Protein AF-A0A0G8ASF6-F1 (afdb_monomer_lite)

Radius of gyration: 26.5 Å; chains: 1; bounding box: 58×33×64 Å

Organism: NCBI:txid1608419

Secondary structure (DSSP, 8-state):
--TT-EEEEETTEEEEESSTTSS-EE--TT--S--EEEEEEETTEEEEEESSS-EEEE---HHHHH--HHHHTSS---PPPPP------PPPP----SS---TTT-EEEEE-TTS-EEEEEETTTT-S---PPP-

InterPro domains:
  IPR036278 Sialidase superfamily [SSF50939] (3-69)

Foldseek 3Di:
DAPFWDWDFAQQGIWITNHVPPDIDHDQPPNDGGGFPDWDDDPQWIWTDGDPPGIDIDPGPVVVRVDDPVQVPDPDDDDDDDDDDDDDDDDDDDDADQDQDDQVPDKDFDADPVRHTPDIDGSVVVPDDRDHDDD

Structure (mmCIF, N/CA/C/O backbone):
data_AF-A0A0G8ASF6-F1
#
_entry.id   AF-A0A0G8ASF6-F1
#
loop_
_atom_site.group_PDB
_atom_site.id
_atom_site.type_symbol
_atom_site.label_atom_id
_atom_site.label_alt_id
_atom_site.label_comp_id
_atom_site.label_asym_id
_atom_site.label_entity_id
_atom_site.label_seq_id
_atom_site.pdbx_PDB_ins_code
_atom_site.Cartn_x
_atom_site.Cartn_y
_atom_site.Cartn_z
_atom_site.occupancy
_atom_site.B_iso_or_equiv
_atom_site.auth_seq_id
_atom_site.auth_comp_id
_atom_site.auth_asym_id
_atom_site.auth_atom_id
_atom_site.pdbx_PDB_model_num
ATOM 1 N N . MET A 1 1 ? 0.898 -8.078 1.749 1.00 64.88 1 MET A N 1
ATOM 2 C CA . MET A 1 1 ? 1.928 -8.058 0.686 1.00 64.88 1 MET A CA 1
ATOM 3 C C . MET A 1 1 ? 1.823 -9.346 -0.115 1.00 64.88 1 MET A C 1
ATOM 5 O O . MET A 1 1 ? 1.557 -10.379 0.493 1.00 64.88 1 MET A O 1
ATOM 9 N N . ARG A 1 2 ? 2.001 -9.286 -1.440 1.00 81.25 2 ARG A N 1
ATOM 10 C CA . ARG A 1 2 ? 2.020 -10.458 -2.328 1.00 81.25 2 ARG A CA 1
ATOM 11 C C . ARG A 1 2 ? 3.466 -10.925 -2.537 1.00 81.25 2 ARG A C 1
ATOM 13 O O . ARG A 1 2 ? 4.264 -10.119 -3.011 1.00 81.25 2 ARG A O 1
ATOM 20 N N . PRO A 1 3 ? 3.814 -12.181 -2.208 1.00 85.12 3 PRO A N 1
ATOM 21 C CA . PRO A 1 3 ? 5.103 -12.758 -2.591 1.00 85.12 3 PRO A CA 1
ATOM 22 C C . PRO A 1 3 ? 5.286 -12.715 -4.115 1.00 85.12 3 PRO A C 1
ATOM 24 O O . PRO A 1 3 ? 4.310 -12.889 -4.847 1.00 85.12 3 PRO A O 1
ATOM 27 N N . GLY A 1 4 ? 6.504 -12.456 -4.589 1.00 90.12 4 GLY A N 1
ATOM 28 C CA . GLY A 1 4 ? 6.800 -12.353 -6.020 1.00 90.12 4 GLY A CA 1
ATOM 29 C C . GLY A 1 4 ? 6.536 -11.005 -6.672 1.00 90.12 4 GLY A C 1
ATOM 30 O O . GLY A 1 4 ? 6.976 -10.806 -7.800 1.00 90.12 4 GLY A O 1
ATOM 31 N N . LEU A 1 5 ? 5.880 -10.060 -5.990 1.00 94.12 5 LEU A N 1
ATOM 32 C CA . LEU A 1 5 ? 5.718 -8.710 -6.521 1.00 94.12 5 LEU A CA 1
ATOM 33 C C . LEU A 1 5 ? 6.961 -7.860 -6.236 1.00 94.12 5 LEU A C 1
ATOM 35 O O . LEU A 1 5 ? 7.240 -7.541 -5.079 1.00 94.12 5 LEU A O 1
ATOM 39 N N . LEU A 1 6 ? 7.663 -7.452 -7.290 1.00 95.50 6 LEU A N 1
ATOM 40 C CA . LEU A 1 6 ? 8.859 -6.615 -7.216 1.00 95.50 6 LEU A CA 1
ATOM 41 C C . LEU A 1 6 ? 8.703 -5.346 -8.052 1.00 95.50 6 LEU A C 1
ATOM 43 O O . LEU A 1 6 ? 8.033 -5.335 -9.085 1.00 95.50 6 LEU A O 1
ATOM 47 N N . TRP A 1 7 ? 9.390 -4.293 -7.619 1.00 96.50 7 TRP A N 1
ATOM 48 C CA . TRP A 1 7 ? 9.433 -2.994 -8.280 1.00 96.50 7 TRP A CA 1
ATOM 49 C C . TRP A 1 7 ? 10.880 -2.607 -8.547 1.00 96.50 7 TRP A C 1
ATOM 51 O O . TRP A 1 7 ? 11.744 -2.818 -7.695 1.00 96.50 7 TRP A O 1
ATOM 61 N N . ALA A 1 8 ? 11.145 -2.031 -9.716 1.00 97.62 8 ALA A N 1
ATOM 62 C CA . ALA A 1 8 ? 12.479 -1.578 -10.081 1.00 97.62 8 ALA A CA 1
ATOM 63 C C . ALA A 1 8 ? 12.433 -0.213 -10.760 1.00 97.62 8 ALA A C 1
ATOM 65 O O . ALA A 1 8 ? 11.787 -0.023 -11.793 1.00 97.62 8 ALA A O 1
ATOM 66 N N . GLY A 1 9 ? 13.173 0.727 -10.180 1.00 97.50 9 GLY A N 1
ATOM 67 C CA . GLY A 1 9 ? 13.568 1.952 -10.847 1.00 97.50 9 GLY A CA 1
ATOM 68 C C . GLY A 1 9 ? 14.819 1.716 -11.690 1.00 97.50 9 GLY A C 1
ATOM 69 O O . GLY A 1 9 ? 15.769 1.086 -11.232 1.00 97.50 9 GLY A O 1
ATOM 70 N N . THR A 1 10 ? 14.820 2.197 -12.929 1.00 97.25 10 THR A N 1
ATOM 71 C CA . THR A 1 10 ? 15.967 2.099 -13.843 1.00 97.25 10 THR A CA 1
ATOM 72 C C . THR A 1 10 ? 16.230 3.446 -14.511 1.00 97.25 10 THR A C 1
ATOM 74 O O . THR A 1 10 ? 15.380 4.337 -14.484 1.00 97.25 10 THR A O 1
ATOM 77 N N . GLU A 1 11 ? 17.358 3.567 -15.212 1.00 96.62 11 GLU A N 1
ATOM 78 C CA . GLU A 1 11 ? 17.649 4.702 -16.108 1.00 96.62 11 GLU A CA 1
ATOM 79 C C . GLU A 1 11 ? 16.586 4.891 -17.212 1.00 96.62 11 GLU A C 1
ATOM 81 O O . GLU A 1 11 ? 16.434 5.975 -17.773 1.00 96.62 11 GLU A O 1
ATOM 86 N N . SER A 1 12 ? 15.824 3.838 -17.518 1.00 95.44 12 SER A N 1
ATOM 87 C CA . SER A 1 12 ? 14.782 3.810 -18.548 1.00 95.44 12 SER A CA 1
ATOM 88 C C . SER A 1 12 ? 13.350 3.866 -18.002 1.00 95.44 12 SER A C 1
ATOM 90 O O . SER A 1 12 ? 12.406 3.728 -18.778 1.00 95.44 12 SER A O 1
ATOM 92 N N . GLY A 1 13 ? 13.150 4.081 -16.699 1.00 96.06 13 GLY A N 1
ATOM 93 C CA . GLY A 1 13 ? 11.818 4.190 -16.097 1.00 96.06 13 GLY A CA 1
ATOM 94 C C . GLY A 1 13 ? 11.498 3.122 -15.056 1.00 96.06 13 GLY A C 1
ATOM 95 O O . GLY A 1 13 ? 12.393 2.427 -14.568 1.00 96.06 13 GLY A O 1
ATOM 96 N N . LEU A 1 14 ? 10.210 3.032 -14.709 1.00 97.62 14 LEU A N 1
ATOM 97 C CA . LEU A 1 14 ? 9.676 2.131 -13.690 1.00 97.62 14 LEU A CA 1
ATOM 98 C C . LEU A 1 14 ? 9.236 0.792 -14.296 1.00 97.62 14 LEU A C 1
ATOM 100 O O . LEU A 1 14 ? 8.569 0.745 -15.336 1.00 97.62 14 LEU A O 1
ATOM 104 N N . TYR A 1 15 ? 9.596 -0.294 -13.618 1.00 97.75 15 TYR A N 1
ATOM 105 C CA . TYR A 1 15 ? 9.282 -1.668 -13.995 1.00 97.75 15 TYR A CA 1
ATOM 106 C C . TYR A 1 15 ? 8.679 -2.432 -12.818 1.00 97.75 15 TYR A C 1
ATOM 108 O O . TYR A 1 15 ? 8.976 -2.149 -11.656 1.00 97.75 15 TYR A O 1
ATOM 116 N N . ILE A 1 16 ? 7.855 -3.425 -13.144 1.00 96.44 16 ILE A N 1
ATOM 117 C CA . ILE A 1 16 ? 7.186 -4.308 -12.190 1.00 96.44 16 ILE A CA 1
ATOM 118 C C . ILE A 1 16 ? 7.359 -5.769 -12.618 1.00 96.44 16 ILE A C 1
ATOM 120 O O . ILE A 1 16 ? 7.317 -6.079 -13.813 1.00 96.44 16 ILE A O 1
ATOM 124 N N . SER A 1 17 ? 7.543 -6.659 -11.650 1.00 95.88 17 SER A N 1
ATOM 125 C CA . SER A 1 17 ? 7.539 -8.115 -11.833 1.00 95.88 17 SER A CA 1
ATOM 126 C C . SER A 1 17 ? 6.537 -8.739 -10.867 1.00 95.88 17 SER A C 1
ATOM 128 O O . SER A 1 17 ? 6.391 -8.261 -9.745 1.00 95.88 17 SER A O 1
ATOM 130 N N . PHE A 1 18 ? 5.839 -9.785 -11.313 1.00 93.06 18 PHE A N 1
ATOM 131 C CA . PHE A 1 18 ? 4.833 -10.519 -10.530 1.00 93.06 18 PHE A CA 1
ATOM 132 C C . PHE A 1 18 ? 5.272 -11.954 -10.176 1.00 93.06 18 PHE A C 1
ATOM 134 O O . PHE A 1 18 ? 4.462 -12.720 -9.642 1.00 93.06 18 PHE A O 1
ATOM 141 N N . ASP A 1 19 ? 6.517 -12.307 -10.504 1.00 93.31 19 ASP A N 1
ATOM 142 C CA . ASP A 1 19 ? 7.091 -13.658 -10.516 1.00 93.31 19 ASP A CA 1
ATOM 143 C C . ASP A 1 19 ? 8.542 -13.678 -10.000 1.00 93.31 19 ASP A C 1
ATOM 145 O O . ASP A 1 19 ? 9.423 -14.318 -10.570 1.00 93.31 19 ASP A O 1
ATOM 149 N N . ASP A 1 20 ? 8.802 -12.947 -8.910 1.00 95.19 20 ASP A N 1
ATOM 150 C CA . ASP A 1 20 ? 10.110 -12.910 -8.232 1.00 95.19 20 ASP A CA 1
ATOM 151 C C . ASP A 1 20 ? 11.271 -12.440 -9.140 1.00 95.19 20 ASP A C 1
ATOM 153 O O . ASP A 1 20 ? 12.445 -12.706 -8.877 1.00 95.19 20 ASP A O 1
ATOM 157 N N . GLY A 1 21 ? 10.960 -11.675 -10.190 1.00 96.50 21 GLY A N 1
ATOM 158 C CA . GLY A 1 21 ? 11.938 -11.073 -11.093 1.00 96.50 21 GLY A CA 1
ATOM 159 C C . GLY A 1 21 ? 12.278 -11.909 -12.325 1.00 96.50 21 GLY A C 1
ATOM 160 O O . GLY A 1 21 ? 13.225 -11.541 -13.025 1.00 96.50 21 GLY A O 1
ATOM 161 N N . GLU A 1 22 ? 11.540 -12.990 -12.609 1.00 96.94 22 GLU A N 1
ATOM 162 C CA . GLU A 1 22 ? 11.721 -13.784 -13.834 1.00 96.94 22 GLU A CA 1
ATOM 163 C C . GLU A 1 22 ? 11.312 -12.983 -15.080 1.00 96.94 22 GLU A C 1
ATOM 165 O O . GLU A 1 22 ? 12.061 -12.936 -16.061 1.00 96.94 22 GLU A O 1
ATOM 170 N N . TYR A 1 23 ? 10.181 -12.271 -15.014 1.00 96.00 23 TYR A N 1
ATOM 171 C CA . TYR A 1 23 ? 9.712 -11.375 -16.068 1.00 96.00 23 TYR A CA 1
ATOM 172 C C . TYR A 1 23 ? 9.441 -9.964 -15.538 1.00 96.00 23 TYR A C 1
ATOM 174 O O . TYR A 1 23 ? 8.795 -9.753 -14.513 1.00 96.00 23 TYR A O 1
ATOM 182 N N . TRP A 1 24 ? 9.898 -8.969 -16.302 1.00 97.44 24 TRP A N 1
ATOM 183 C CA . TRP A 1 24 ? 9.727 -7.549 -15.995 1.00 97.44 24 TRP A CA 1
ATOM 184 C C . TRP A 1 24 ? 8.892 -6.861 -17.065 1.00 97.44 24 TRP A C 1
ATOM 186 O O . TRP A 1 24 ? 9.176 -6.959 -18.260 1.00 97.44 24 TRP A O 1
ATOM 196 N N . SER A 1 25 ? 7.880 -6.119 -16.627 1.00 95.56 25 SER A N 1
ATOM 197 C CA . SER A 1 25 ? 7.038 -5.288 -17.485 1.00 95.56 25 SER A CA 1
ATOM 198 C C . SER A 1 25 ? 7.272 -3.815 -17.186 1.00 95.56 25 SER A C 1
ATOM 200 O O . SER A 1 25 ? 7.355 -3.416 -16.025 1.00 95.56 25 SER A O 1
ATOM 202 N N . GLN A 1 26 ? 7.351 -2.988 -18.230 1.00 96.00 26 GLN A N 1
ATOM 203 C CA . GLN A 1 26 ? 7.387 -1.537 -18.060 1.00 96.00 26 GLN A CA 1
ATOM 204 C C . GLN A 1 26 ? 6.058 -1.065 -17.458 1.00 96.00 26 GLN A C 1
ATOM 206 O O . GLN A 1 26 ? 4.984 -1.396 -17.965 1.00 96.00 26 GLN A O 1
ATOM 211 N N . PHE A 1 27 ? 6.126 -0.264 -16.399 1.00 95.56 27 PHE A N 1
ATOM 212 C CA . PHE A 1 27 ? 4.959 0.141 -15.630 1.00 95.56 27 PHE A CA 1
ATOM 213 C C . PHE A 1 27 ? 5.029 1.622 -15.270 1.00 95.56 27 PHE A C 1
ATOM 215 O O . PHE A 1 27 ? 5.454 2.006 -14.191 1.00 95.56 27 PHE A O 1
ATOM 222 N N . GLN A 1 28 ? 4.615 2.468 -16.213 1.00 92.06 28 GLN A N 1
ATOM 223 C CA . GLN A 1 28 ? 4.743 3.916 -16.066 1.00 92.06 28 GLN A CA 1
ATOM 224 C C . GLN A 1 28 ? 3.467 4.599 -15.561 1.00 92.06 28 GLN A C 1
ATOM 226 O O . GLN A 1 28 ? 3.557 5.561 -14.819 1.00 92.06 28 GLN A O 1
ATOM 231 N N . GLN A 1 29 ? 2.269 4.144 -15.948 1.00 91.38 29 GLN A N 1
ATOM 232 C CA . GLN A 1 29 ? 0.998 4.769 -15.526 1.00 91.38 29 GLN A CA 1
ATOM 233 C C . GLN A 1 29 ? 0.995 6.310 -15.658 1.00 91.38 29 GLN A C 1
ATOM 235 O O . GLN A 1 29 ? 0.775 7.039 -14.696 1.00 91.38 29 GLN A O 1
ATOM 240 N N . ASN A 1 30 ? 1.268 6.817 -16.866 1.00 90.44 30 ASN A N 1
ATOM 241 C CA . ASN A 1 30 ? 1.457 8.245 -17.187 1.00 90.44 30 ASN A CA 1
ATOM 242 C C . ASN A 1 30 ? 2.731 8.910 -16.628 1.00 90.44 30 ASN A C 1
ATOM 244 O O . ASN A 1 30 ? 2.993 10.070 -16.961 1.00 90.44 30 ASN A O 1
ATOM 248 N N . LEU A 1 31 ? 3.567 8.193 -15.870 1.00 91.88 31 LEU A N 1
ATOM 249 C CA . LEU A 1 31 ? 4.940 8.605 -15.586 1.00 91.88 31 LEU A CA 1
ATOM 250 C C . LEU A 1 31 ? 5.717 8.704 -16.916 1.00 91.88 31 LEU A C 1
ATOM 252 O O . LEU A 1 31 ? 5.685 7.792 -17.746 1.00 91.88 31 LEU A O 1
ATOM 256 N N . PRO A 1 32 ? 6.417 9.807 -17.190 1.00 90.94 32 PRO A N 1
ATOM 257 C CA . PRO A 1 32 ? 7.349 9.877 -18.307 1.00 90.94 32 PRO A CA 1
ATOM 258 C C . PRO A 1 32 ? 8.479 8.847 -18.201 1.00 90.94 32 PRO A C 1
ATOM 260 O O . PRO A 1 32 ? 8.906 8.466 -17.117 1.00 90.94 32 PRO A O 1
ATOM 263 N N . ILE A 1 33 ? 9.045 8.480 -19.349 1.00 93.50 33 ILE A N 1
ATOM 264 C CA . ILE A 1 33 ? 10.292 7.712 -19.409 1.00 93.50 33 ILE A CA 1
ATOM 265 C C . ILE A 1 33 ? 11.442 8.619 -18.954 1.00 93.50 33 ILE A C 1
ATOM 267 O O . ILE A 1 33 ? 11.898 9.472 -19.714 1.00 93.50 33 ILE A O 1
ATOM 271 N N . VAL A 1 34 ? 11.862 8.458 -17.700 1.00 95.00 34 VAL A N 1
ATOM 272 C CA . VAL A 1 34 ? 13.003 9.140 -17.073 1.00 95.00 34 VAL A CA 1
ATOM 273 C C . VAL A 1 34 ? 13.708 8.204 -16.090 1.00 95.00 34 VAL A C 1
ATOM 275 O O . VAL A 1 34 ? 13.061 7.275 -15.599 1.00 95.00 34 VAL A O 1
ATOM 278 N N . PRO A 1 35 ? 14.987 8.461 -15.761 1.00 97.12 35 PRO A N 1
ATOM 279 C CA . PRO A 1 35 ? 15.680 7.728 -14.715 1.00 97.12 35 PRO A CA 1
ATOM 280 C C . PRO A 1 35 ? 14.940 7.802 -13.382 1.00 97.12 35 PRO A C 1
ATOM 282 O O . PRO A 1 35 ? 14.567 8.889 -12.920 1.00 97.12 35 PRO A O 1
ATOM 285 N N . ILE A 1 36 ? 14.747 6.637 -12.773 1.00 97.81 36 ILE A N 1
ATOM 286 C CA . ILE A 1 36 ? 14.187 6.485 -11.433 1.00 97.81 36 ILE A CA 1
ATOM 287 C C . ILE A 1 36 ? 15.348 6.241 -10.480 1.00 97.81 36 ILE A C 1
ATOM 289 O O . ILE A 1 36 ? 16.043 5.233 -10.589 1.00 97.81 36 ILE A O 1
ATOM 293 N N . THR A 1 37 ? 15.572 7.185 -9.574 1.00 96.94 37 THR A N 1
ATOM 294 C CA . THR A 1 37 ? 16.743 7.180 -8.690 1.00 96.94 37 THR A CA 1
ATOM 295 C C . THR A 1 37 ? 16.463 6.521 -7.350 1.00 96.94 37 THR A C 1
ATOM 297 O O . THR A 1 37 ? 17.402 6.070 -6.704 1.00 96.94 37 THR A O 1
ATOM 300 N N . ASP A 1 38 ? 15.199 6.504 -6.920 1.00 97.00 38 ASP A N 1
ATOM 301 C CA . ASP A 1 38 ? 14.792 5.882 -5.663 1.00 97.00 38 ASP A CA 1
ATOM 302 C C . ASP A 1 38 ? 13.304 5.510 -5.675 1.00 97.00 38 ASP A C 1
ATOM 304 O O . ASP A 1 38 ? 12.507 6.112 -6.408 1.00 97.00 38 ASP A O 1
ATOM 308 N N . LEU A 1 39 ? 12.949 4.530 -4.849 1.00 97.44 39 LEU A N 1
ATOM 309 C CA . LEU A 1 39 ? 11.583 4.083 -4.599 1.00 97.44 39 LEU A CA 1
ATOM 310 C C . LEU A 1 39 ? 11.361 3.995 -3.092 1.00 97.44 39 LEU A C 1
ATOM 312 O O . LEU A 1 39 ? 12.148 3.369 -2.387 1.00 97.44 39 LEU A O 1
ATOM 316 N N . ASP A 1 40 ? 10.257 4.558 -2.616 1.00 97.12 40 ASP A N 1
ATOM 317 C CA . ASP A 1 40 ? 9.860 4.464 -1.212 1.00 97.12 40 ASP A CA 1
ATOM 318 C C . ASP A 1 40 ? 8.356 4.213 -1.088 1.00 97.12 40 ASP A C 1
ATOM 320 O O . ASP A 1 40 ? 7.602 4.326 -2.056 1.00 97.12 40 ASP A O 1
ATOM 324 N N . TRP A 1 41 ? 7.916 3.855 0.111 1.00 95.19 41 TRP A N 1
ATOM 325 C CA . TRP A 1 41 ? 6.550 3.451 0.398 1.00 95.19 41 TRP A CA 1
ATOM 326 C C . TRP A 1 41 ? 5.953 4.298 1.510 1.00 95.19 41 TRP A C 1
ATOM 328 O O . TRP A 1 41 ? 6.528 4.447 2.590 1.00 95.19 41 TRP A O 1
ATOM 338 N N . LYS A 1 42 ? 4.731 4.777 1.286 1.00 94.75 42 LYS A N 1
ATOM 339 C CA . LYS A 1 42 ? 3.902 5.348 2.344 1.00 94.75 42 LYS A CA 1
ATOM 340 C C . LYS A 1 42 ? 2.564 4.631 2.357 1.00 94.75 42 LYS A C 1
ATOM 342 O O . LYS A 1 42 ? 1.726 4.870 1.507 1.00 94.75 42 LYS A O 1
ATOM 347 N N . GLU A 1 43 ? 2.365 3.771 3.353 1.00 91.69 43 GLU A N 1
ATOM 348 C CA . GLU A 1 43 ? 1.157 2.939 3.451 1.00 91.69 43 GLU A CA 1
ATOM 349 C C . GLU A 1 43 ? 0.969 2.095 2.179 1.00 91.69 43 GLU A C 1
ATOM 351 O O . GLU A 1 43 ? 1.777 1.195 1.945 1.00 91.69 43 GLU A O 1
ATOM 356 N N . ASN A 1 44 ? -0.053 2.382 1.371 1.00 92.00 44 ASN A N 1
ATOM 357 C CA . ASN A 1 44 ? -0.309 1.697 0.103 1.00 92.00 44 ASN A CA 1
ATOM 358 C C . ASN A 1 44 ? 0.171 2.496 -1.117 1.00 92.00 44 ASN A C 1
ATOM 360 O O . ASN A 1 44 ? -0.055 2.059 -2.244 1.00 92.00 44 ASN A O 1
ATOM 364 N N . ASP A 1 45 ? 0.848 3.622 -0.910 1.00 94.94 45 ASP A N 1
ATOM 365 C CA . ASP A 1 45 ? 1.305 4.494 -1.983 1.00 94.94 45 ASP A CA 1
ATOM 366 C C . ASP A 1 45 ? 2.770 4.223 -2.305 1.00 94.94 45 ASP A C 1
ATOM 368 O O . ASP A 1 45 ? 3.625 4.142 -1.412 1.00 94.94 45 ASP A O 1
ATOM 372 N N . LEU A 1 46 ? 3.070 4.137 -3.601 1.00 95.94 46 LEU A N 1
ATOM 373 C CA . LEU A 1 46 ? 4.438 4.051 -4.096 1.00 95.94 46 LEU A CA 1
ATOM 374 C C . LEU A 1 46 ? 4.949 5.452 -4.432 1.00 95.94 46 LEU A C 1
ATOM 376 O O . LEU A 1 46 ? 4.419 6.133 -5.314 1.00 95.94 46 LEU A O 1
ATOM 380 N N . ILE A 1 47 ? 6.022 5.858 -3.766 1.00 97.19 47 ILE A N 1
ATOM 381 C CA . ILE A 1 47 ? 6.739 7.102 -4.023 1.00 97.19 47 ILE A CA 1
ATOM 382 C C . ILE A 1 47 ? 7.894 6.800 -4.976 1.00 97.19 47 ILE A C 1
ATOM 384 O O . ILE A 1 47 ? 8.727 5.933 -4.723 1.00 97.19 47 ILE A O 1
ATOM 388 N N . VAL A 1 48 ? 7.954 7.543 -6.076 1.00 97.50 48 VAL A N 1
ATOM 389 C CA . VAL A 1 48 ? 8.917 7.351 -7.160 1.00 97.50 48 VAL A CA 1
ATOM 390 C C . VAL A 1 48 ? 9.739 8.624 -7.330 1.00 97.50 48 VAL A C 1
ATOM 392 O O . VAL A 1 48 ? 9.238 9.645 -7.812 1.00 97.50 48 VAL A O 1
ATOM 395 N N . ALA A 1 49 ? 11.013 8.582 -6.943 1.00 96.94 49 ALA A N 1
ATOM 396 C CA . ALA A 1 49 ? 11.933 9.696 -7.143 1.00 96.94 49 ALA A CA 1
ATOM 397 C C . ALA A 1 49 ? 12.522 9.644 -8.558 1.00 96.94 49 ALA A C 1
ATOM 399 O O . ALA A 1 49 ? 13.098 8.637 -8.971 1.00 96.94 49 ALA A O 1
ATOM 400 N N . THR A 1 50 ? 12.392 10.742 -9.306 1.00 96.12 50 THR A N 1
ATOM 401 C CA . THR A 1 50 ? 12.896 10.832 -10.684 1.00 96.12 50 THR A CA 1
ATOM 402 C C . THR A 1 50 ? 14.073 11.790 -10.796 1.00 96.12 50 THR A C 1
ATOM 404 O O . THR A 1 50 ? 14.175 12.775 -10.055 1.00 96.12 50 THR A O 1
ATOM 407 N N . GLN A 1 51 ? 14.929 11.574 -11.792 1.00 94.94 51 GLN A N 1
ATOM 408 C CA . GLN A 1 51 ? 15.961 12.544 -12.129 1.00 94.94 51 GLN A CA 1
ATOM 409 C C . GLN A 1 51 ? 15.377 13.696 -12.960 1.00 94.94 51 GLN A C 1
ATOM 411 O O . GLN A 1 51 ? 14.995 13.539 -14.119 1.00 94.94 51 GLN A O 1
ATOM 416 N N . GLY A 1 52 ? 15.331 14.891 -12.366 1.00 89.81 52 GLY A N 1
ATOM 417 C CA . GLY A 1 52 ? 14.977 16.129 -13.068 1.00 89.81 52 GLY A CA 1
ATOM 418 C C . GLY A 1 52 ? 13.479 16.370 -13.293 1.00 89.81 52 GLY A C 1
ATOM 419 O O . GLY A 1 52 ? 13.140 17.320 -13.999 1.00 89.81 52 GLY A O 1
ATOM 420 N N . ARG A 1 53 ? 12.573 15.561 -12.711 1.00 86.31 53 ARG A N 1
ATOM 421 C CA . ARG A 1 53 ? 11.110 15.705 -12.892 1.00 86.31 53 ARG A CA 1
ATOM 422 C C . ARG A 1 53 ? 10.263 15.555 -11.617 1.00 86.31 53 ARG A C 1
ATOM 424 O O . ARG A 1 53 ? 9.138 15.062 -11.688 1.00 86.31 53 ARG A O 1
ATOM 431 N N . SER A 1 54 ? 10.757 16.054 -10.482 1.00 91.94 54 SER A N 1
ATOM 432 C CA . SER A 1 54 ? 10.108 15.926 -9.161 1.00 91.94 54 SER A CA 1
ATOM 433 C C . SER A 1 54 ? 9.896 14.458 -8.743 1.00 91.94 54 SER A C 1
ATOM 435 O O . SER A 1 54 ? 10.343 13.533 -9.423 1.00 91.94 54 SER A O 1
ATOM 437 N N . PHE A 1 55 ? 9.264 14.224 -7.594 1.00 92.38 55 PHE A N 1
ATOM 438 C CA . PHE A 1 55 ? 8.804 12.890 -7.211 1.00 92.38 55 PHE A CA 1
ATOM 439 C C . PHE A 1 55 ? 7.359 12.675 -7.671 1.00 92.38 55 PHE A C 1
ATOM 441 O O . PHE A 1 55 ? 6.592 13.630 -7.816 1.00 92.38 55 PHE A O 1
ATOM 448 N N . TRP A 1 56 ? 7.008 11.416 -7.904 1.00 95.00 56 TRP A N 1
ATOM 449 C CA . TRP A 1 56 ? 5.671 10.967 -8.274 1.00 95.00 56 TRP A CA 1
ATOM 450 C C . TRP A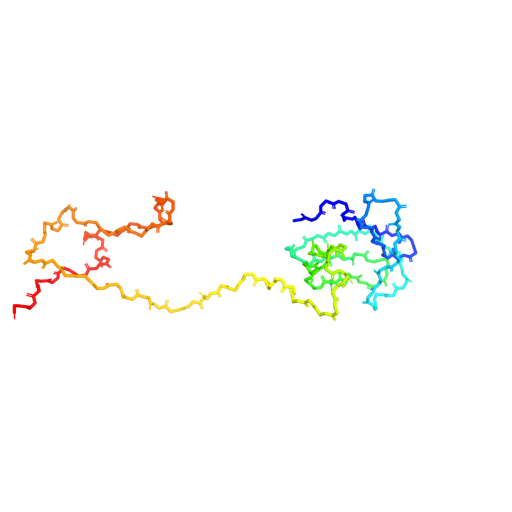 1 56 ? 5.118 10.076 -7.174 1.00 95.00 56 TRP A C 1
ATOM 452 O O . TRP A 1 56 ? 5.870 9.333 -6.552 1.00 95.00 56 TRP A O 1
ATOM 462 N N . VAL A 1 57 ? 3.813 10.151 -6.939 1.00 95.25 57 VAL A N 1
ATOM 463 C CA . VAL A 1 57 ? 3.120 9.267 -6.001 1.00 95.25 57 VAL A CA 1
ATOM 464 C C . VAL A 1 57 ? 2.085 8.492 -6.790 1.00 95.25 57 VAL A C 1
ATOM 466 O O . VAL A 1 57 ? 1.209 9.089 -7.419 1.00 95.25 57 VAL A O 1
ATOM 469 N N . MET A 1 58 ? 2.225 7.173 -6.798 1.00 94.12 58 MET A N 1
ATOM 470 C CA . MET A 1 58 ? 1.189 6.279 -7.277 1.00 94.12 58 MET A CA 1
ATOM 471 C C . MET A 1 58 ? 0.308 5.911 -6.094 1.00 94.12 58 MET A C 1
ATOM 473 O O . MET A 1 58 ? 0.723 5.145 -5.227 1.00 94.12 58 MET A O 1
ATOM 477 N N . ASP A 1 59 ? -0.871 6.518 -6.086 1.00 92.50 59 ASP A N 1
ATOM 478 C CA . ASP A 1 59 ? -1.883 6.354 -5.050 1.00 92.50 59 ASP A CA 1
ATOM 479 C C . ASP A 1 59 ? -2.449 4.933 -5.079 1.00 92.50 59 ASP A C 1
ATOM 481 O O . ASP A 1 59 ? -2.815 4.427 -6.144 1.00 92.50 59 ASP A O 1
ATOM 485 N N . ASP A 1 60 ? -2.478 4.309 -3.906 1.00 91.62 60 ASP A N 1
ATOM 486 C CA . ASP A 1 60 ? -3.062 3.002 -3.619 1.00 91.62 60 ASP A CA 1
ATOM 487 C C . ASP A 1 60 ? -2.757 1.886 -4.642 1.00 91.62 60 ASP A C 1
ATOM 489 O O . ASP A 1 60 ? -3.570 1.515 -5.496 1.00 91.62 60 ASP A O 1
ATOM 493 N N . VAL A 1 61 ? -1.597 1.240 -4.498 1.00 92.62 61 VAL A N 1
ATOM 494 C CA . VAL A 1 61 ? -1.230 0.067 -5.313 1.00 92.62 61 VAL A CA 1
ATOM 495 C C . VAL A 1 61 ? -1.808 -1.254 -4.791 1.00 92.62 61 VAL A C 1
ATOM 497 O O . VAL A 1 61 ? -1.464 -2.328 -5.298 1.00 92.62 61 VAL A O 1
ATOM 500 N N . THR A 1 62 ? -2.712 -1.222 -3.806 1.00 91.75 62 THR A N 1
ATOM 501 C CA . THR A 1 62 ? -3.325 -2.431 -3.231 1.00 91.75 62 THR A CA 1
ATOM 502 C C . THR A 1 62 ? -3.937 -3.367 -4.283 1.00 91.75 62 THR A C 1
ATOM 504 O O . THR A 1 62 ? -3.746 -4.582 -4.153 1.00 91.75 62 THR A O 1
ATOM 507 N N . PRO A 1 63 ? -4.595 -2.894 -5.363 1.00 90.69 63 PRO A N 1
ATOM 508 C CA . PRO A 1 63 ? -5.099 -3.793 -6.401 1.00 90.69 63 PRO A CA 1
ATOM 509 C C . PRO A 1 63 ? -4.004 -4.667 -7.030 1.00 90.69 63 PRO A C 1
ATOM 511 O O . PRO A 1 63 ? -4.234 -5.848 -7.293 1.00 90.69 63 PRO A O 1
ATOM 514 N N . LEU A 1 64 ? -2.784 -4.140 -7.199 1.00 91.19 64 LEU A N 1
ATOM 515 C CA . LEU A 1 64 ? -1.649 -4.906 -7.731 1.00 91.19 64 LEU A CA 1
ATOM 516 C C . LEU A 1 64 ? -1.185 -5.988 -6.753 1.00 91.19 64 LEU A C 1
ATOM 518 O O . LEU A 1 64 ? -0.771 -7.068 -7.172 1.00 91.19 64 LEU A O 1
ATOM 522 N N . HIS A 1 65 ? -1.309 -5.727 -5.451 1.00 90.06 65 HIS A N 1
ATOM 523 C CA . HIS A 1 65 ? -1.028 -6.711 -4.408 1.00 90.06 65 HIS A CA 1
ATOM 524 C C . HIS A 1 65 ? -2.074 -7.831 -4.383 1.00 90.06 65 HIS A C 1
ATOM 526 O O . HIS A 1 65 ? -1.765 -8.942 -3.966 1.00 90.06 65 HIS A O 1
ATOM 532 N N . GLN A 1 66 ? -3.303 -7.559 -4.820 1.00 89.56 66 GLN A N 1
ATOM 533 C CA . GLN A 1 66 ? -4.387 -8.541 -4.823 1.00 89.56 66 GLN A CA 1
ATOM 534 C C . GLN A 1 66 ? -4.445 -9.377 -6.105 1.00 89.56 66 GLN A C 1
ATOM 536 O O . GLN A 1 66 ? -5.037 -10.450 -6.081 1.00 89.56 66 GLN A O 1
ATOM 541 N N . LEU A 1 67 ? -3.849 -8.921 -7.215 1.00 87.62 67 LEU A N 1
ATOM 542 C CA . LEU A 1 67 ? -3.855 -9.656 -8.485 1.00 87.62 67 LEU A CA 1
ATOM 543 C C . LEU A 1 67 ? -3.434 -11.123 -8.297 1.00 87.62 67 LEU A C 1
ATOM 545 O O . LEU A 1 67 ? -2.488 -11.426 -7.573 1.00 87.62 67 LEU A O 1
ATOM 549 N N . SER A 1 68 ? -4.113 -12.030 -8.995 1.00 84.69 68 SER A N 1
ATOM 550 C CA . SER A 1 68 ? -3.779 -13.456 -9.068 1.00 84.69 68 SER A CA 1
ATOM 551 C C . SER A 1 68 ? -4.291 -14.049 -10.381 1.00 84.69 68 SER A C 1
ATOM 553 O O . SER A 1 68 ? -5.224 -13.510 -10.983 1.00 84.69 68 SER A O 1
ATOM 555 N N . ASP A 1 69 ? -3.734 -15.181 -10.810 1.00 83.12 69 ASP A N 1
ATOM 556 C CA . ASP A 1 69 ? -4.151 -15.848 -12.056 1.00 83.12 69 ASP A CA 1
ATOM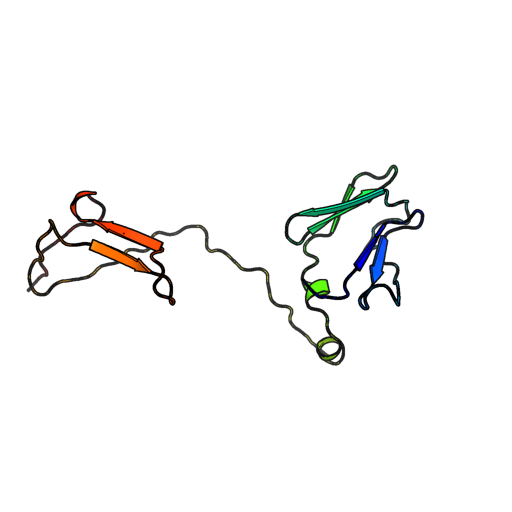 557 C C . ASP A 1 69 ? -5.632 -16.248 -12.024 1.00 83.12 69 ASP A C 1
ATOM 559 O O . ASP A 1 69 ? -6.366 -16.099 -13.005 1.00 83.12 69 ASP A O 1
ATOM 563 N N . THR A 1 70 ? -6.111 -16.677 -10.853 1.00 83.38 70 THR A N 1
ATOM 564 C CA . THR A 1 70 ? -7.524 -16.987 -10.620 1.00 83.38 70 THR A CA 1
ATOM 565 C C . THR A 1 70 ? -8.413 -15.780 -10.909 1.00 83.38 70 THR A C 1
ATOM 567 O O . THR A 1 70 ? -9.469 -15.937 -11.522 1.00 83.38 70 THR A O 1
ATOM 570 N N . MET A 1 71 ? -7.991 -14.579 -10.508 1.00 85.06 71 MET A N 1
ATOM 571 C CA . MET A 1 71 ? -8.732 -13.335 -10.737 1.00 85.06 71 MET A CA 1
ATOM 572 C C . MET A 1 71 ? -8.657 -12.890 -12.195 1.00 85.06 71 MET A C 1
ATOM 574 O O . MET A 1 71 ? -9.682 -12.524 -12.763 1.00 85.06 71 MET A O 1
ATOM 578 N N . ALA A 1 72 ? -7.481 -12.994 -12.821 1.00 82.06 72 ALA A N 1
ATOM 579 C CA . ALA A 1 72 ? -7.280 -12.645 -14.228 1.00 82.06 72 ALA A CA 1
ATOM 580 C C . ALA A 1 72 ? -8.155 -13.481 -15.182 1.00 82.06 72 ALA A C 1
ATOM 582 O O . ALA A 1 72 ? -8.521 -13.019 -16.259 1.00 82.06 72 ALA A O 1
ATOM 583 N N . SER A 1 73 ? -8.539 -14.697 -14.773 1.00 87.38 73 SER A N 1
ATOM 584 C CA . SER A 1 73 ? -9.451 -15.562 -15.536 1.00 87.38 73 SER A CA 1
ATOM 585 C C . SER A 1 73 ? -10.933 -15.144 -15.485 1.00 87.38 73 SER A C 1
ATOM 587 O O . SER A 1 73 ? -11.760 -15.713 -16.203 1.00 87.38 73 SER A O 1
ATOM 589 N N . LYS A 1 74 ? -11.308 -14.186 -14.625 1.00 91.25 74 LYS A N 1
ATOM 590 C CA . LYS A 1 74 ? -12.695 -13.729 -14.452 1.00 91.25 74 LYS A CA 1
ATOM 591 C C . LYS A 1 74 ? -12.980 -12.522 -15.343 1.00 91.25 74 LYS A C 1
ATOM 593 O O . LYS A 1 74 ? -12.155 -11.632 -15.487 1.00 91.25 74 LYS A O 1
ATOM 598 N N . SER A 1 75 ? -14.192 -12.454 -15.894 1.00 91.56 75 SER A N 1
ATOM 599 C CA . SER A 1 75 ? -14.624 -11.322 -16.729 1.00 91.56 75 SER A CA 1
ATOM 600 C C . SER A 1 75 ? -14.833 -10.026 -15.941 1.00 91.56 75 SER A C 1
ATOM 602 O O . SER A 1 75 ? -14.762 -8.943 -16.511 1.00 91.56 75 SER A O 1
ATOM 604 N N . VAL A 1 76 ? -15.137 -10.135 -14.646 1.00 92.88 76 VAL A N 1
ATOM 605 C CA . VAL A 1 76 ? -15.308 -9.021 -13.708 1.00 92.88 76 VAL A CA 1
ATOM 606 C C . VAL A 1 76 ? -14.766 -9.467 -12.357 1.00 92.88 76 VAL A C 1
ATOM 608 O O . VAL A 1 76 ? -15.024 -10.594 -11.928 1.00 92.88 76 VAL A O 1
ATOM 611 N N . TRP A 1 77 ? -14.047 -8.573 -11.685 1.00 90.31 77 TRP A N 1
ATOM 612 C CA . TRP A 1 77 ? -13.571 -8.776 -10.325 1.00 90.31 77 TRP A CA 1
ATOM 613 C C . TRP A 1 77 ? -13.702 -7.485 -9.518 1.00 90.31 77 TRP A C 1
ATOM 615 O O . TRP A 1 77 ? -13.467 -6.399 -10.049 1.00 90.31 77 TRP A O 1
ATOM 625 N N . LEU A 1 78 ? -14.071 -7.611 -8.244 1.00 90.62 78 LEU A N 1
ATOM 626 C CA . LEU A 1 78 ? -14.080 -6.511 -7.287 1.00 90.62 78 LEU A CA 1
ATOM 627 C C . LEU A 1 78 ? -12.929 -6.723 -6.304 1.00 90.62 78 LEU A C 1
ATOM 629 O O . LEU A 1 78 ? -12.865 -7.762 -5.654 1.00 90.62 78 LEU A O 1
ATOM 633 N N . TYR A 1 79 ? -12.025 -5.752 -6.233 1.00 89.88 79 TYR A N 1
ATOM 634 C CA . TYR A 1 79 ? -10.925 -5.757 -5.274 1.00 89.88 79 TYR A CA 1
ATOM 635 C C . TYR A 1 79 ? -11.430 -5.419 -3.872 1.00 89.88 79 TYR A C 1
ATOM 637 O O . TYR A 1 79 ? -12.378 -4.642 -3.723 1.00 89.88 79 TYR A O 1
ATOM 645 N N . ASP A 1 80 ? -10.773 -5.974 -2.856 1.00 88.94 80 ASP A N 1
ATOM 646 C CA . ASP A 1 80 ? -11.036 -5.606 -1.472 1.00 88.94 80 ASP A CA 1
ATOM 647 C C . ASP A 1 80 ? -10.683 -4.130 -1.279 1.00 88.94 80 ASP A C 1
ATOM 649 O O . ASP A 1 80 ? -9.589 -3.686 -1.639 1.00 88.94 80 ASP A O 1
ATOM 653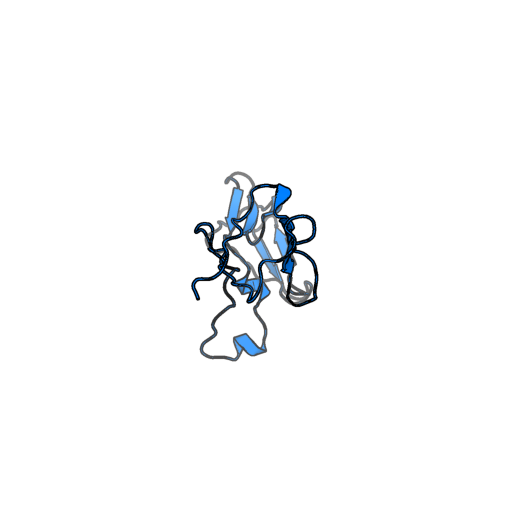 N N . SER A 1 81 ? -11.624 -3.368 -0.725 1.00 86.00 81 SER A N 1
ATOM 654 C CA . SER A 1 81 ? -11.421 -1.959 -0.404 1.00 86.00 81 SER A CA 1
ATOM 655 C C . SER A 1 81 ? -10.496 -1.800 0.799 1.00 86.00 81 SER A C 1
ATOM 657 O O . SER A 1 81 ? -10.526 -2.622 1.719 1.00 86.00 81 SER A O 1
ATOM 659 N N . ALA A 1 82 ? -9.764 -0.686 0.855 1.00 82.62 82 ALA A N 1
ATOM 660 C CA . ALA A 1 82 ? -9.063 -0.283 2.068 1.00 82.62 82 ALA A CA 1
ATOM 661 C C . ALA A 1 82 ? -10.025 -0.245 3.280 1.00 82.62 82 ALA A C 1
ATOM 663 O O . ALA A 1 82 ? -11.205 0.095 3.120 1.00 82.62 82 ALA A O 1
ATOM 664 N N . PRO A 1 83 ? -9.556 -0.595 4.493 1.00 82.25 83 PRO A N 1
ATOM 665 C CA . PRO A 1 83 ? -10.386 -0.546 5.688 1.00 82.25 83 PRO A CA 1
ATOM 666 C C . PRO A 1 83 ? -10.897 0.877 5.922 1.00 82.25 83 PRO A C 1
ATOM 668 O O . PRO A 1 83 ? -10.129 1.835 5.988 1.00 82.25 83 PRO A O 1
ATOM 671 N N . ILE A 1 84 ? -12.216 1.010 6.057 1.00 81.75 84 ILE A N 1
ATOM 672 C CA . ILE A 1 84 ? -12.868 2.294 6.302 1.00 81.75 84 ILE A CA 1
ATOM 673 C C . ILE A 1 84 ? -13.092 2.440 7.801 1.00 81.75 84 ILE A C 1
ATOM 675 O O . ILE A 1 84 ? -13.887 1.717 8.404 1.00 81.75 84 ILE A O 1
ATOM 679 N N . TRP A 1 85 ? -12.433 3.424 8.399 1.00 79.06 85 TRP A N 1
ATOM 680 C CA . TRP A 1 85 ? -12.659 3.790 9.790 1.00 79.06 85 TRP A CA 1
ATOM 681 C C . TRP A 1 85 ? -13.799 4.799 9.878 1.00 79.06 85 TRP A C 1
ATOM 683 O O . TRP A 1 85 ? -13.777 5.843 9.227 1.00 79.06 85 TRP A O 1
ATOM 693 N N . ARG A 1 86 ? -14.794 4.527 10.725 1.00 77.38 86 ARG A N 1
ATOM 694 C CA . ARG A 1 86 ? -15.741 5.566 11.139 1.00 77.38 86 ARG A CA 1
ATOM 695 C C . ARG A 1 86 ? -15.101 6.391 12.245 1.00 77.38 86 ARG A C 1
ATOM 697 O O . ARG A 1 86 ? -15.063 5.968 13.396 1.00 77.38 86 ARG A O 1
ATOM 704 N N . THR A 1 87 ? -14.596 7.565 11.890 1.00 77.19 87 THR A N 1
ATOM 705 C CA . THR A 1 87 ? -14.090 8.543 12.852 1.00 77.19 87 THR A CA 1
ATOM 706 C C . THR A 1 87 ? -15.217 9.513 13.215 1.00 77.19 87 THR A C 1
ATOM 708 O O . THR A 1 87 ? -15.683 10.299 12.395 1.00 77.19 87 THR A O 1
ATOM 711 N N . GLY A 1 88 ? -15.701 9.425 14.456 1.00 70.88 88 GLY A N 1
ATOM 712 C CA . GLY A 1 88 ? -16.738 10.310 14.992 1.00 70.88 88 GLY A CA 1
ATOM 713 C C . GLY A 1 88 ? -18.052 9.610 15.351 1.00 70.88 88 GLY A C 1
ATOM 714 O O . GLY A 1 88 ? -18.433 8.594 14.773 1.00 70.88 88 GLY A O 1
ATOM 715 N N . GLY A 1 89 ? -18.742 10.190 16.334 1.00 70.25 89 GLY A N 1
ATOM 716 C CA . GLY A 1 89 ? -19.938 9.634 16.966 1.00 70.25 89 GLY A CA 1
ATOM 717 C C . GLY A 1 89 ? -19.665 9.188 18.403 1.00 70.25 89 GLY A C 1
ATOM 718 O O . GLY A 1 89 ? -18.591 8.686 18.718 1.00 70.25 89 GLY A O 1
ATOM 719 N N . SER A 1 90 ? -20.643 9.400 19.282 1.00 73.38 90 SER A N 1
ATOM 720 C CA . SER A 1 90 ? -20.653 8.817 20.623 1.00 73.38 90 SER A CA 1
ATOM 721 C C . SER A 1 90 ? -21.600 7.625 20.615 1.00 73.38 90 SER A C 1
ATOM 723 O O . SER A 1 90 ? -22.696 7.710 20.057 1.00 73.38 90 SER A O 1
ATOM 725 N N . VAL A 1 91 ? -21.177 6.516 21.213 1.00 75.31 91 VAL A N 1
ATOM 726 C CA . VAL A 1 91 ? -22.048 5.372 21.483 1.00 75.31 91 VAL A CA 1
ATOM 727 C C . VAL A 1 91 ? -22.385 5.412 22.966 1.00 75.31 91 VAL A C 1
ATOM 729 O O . VAL A 1 91 ? -21.494 5.331 23.807 1.00 75.31 91 VAL A O 1
ATOM 732 N N . SER A 1 92 ? -23.670 5.539 23.290 1.00 78.62 92 SER A N 1
ATOM 733 C CA . SER A 1 92 ? -24.151 5.424 24.667 1.00 78.62 92 SER A CA 1
ATOM 734 C C . SER A 1 92 ? -24.558 3.982 24.942 1.00 78.62 92 SER A C 1
ATOM 736 O O . SER A 1 92 ? -25.494 3.468 24.332 1.00 78.62 92 SER A O 1
ATOM 738 N N . LEU A 1 93 ? -23.864 3.338 25.876 1.00 78.69 93 LEU A N 1
ATOM 739 C CA . LEU A 1 93 ? -24.257 2.045 26.425 1.00 78.69 93 LEU A CA 1
ATOM 740 C C . LEU A 1 93 ? -25.103 2.300 27.673 1.00 78.69 93 LEU A C 1
ATOM 742 O O . LEU A 1 93 ? -24.656 2.988 28.587 1.00 78.69 93 LEU A O 1
ATOM 746 N N . ARG A 1 94 ? -26.326 1.766 27.707 1.00 82.69 94 ARG A N 1
ATOM 747 C CA . ARG A 1 94 ? -27.197 1.825 28.885 1.00 82.69 94 ARG A CA 1
ATOM 748 C C . ARG A 1 94 ? -27.564 0.410 29.306 1.00 82.69 94 ARG A C 1
ATOM 750 O O . ARG A 1 94 ? -28.030 -0.377 28.485 1.00 82.69 94 ARG A O 1
ATOM 757 N N . TYR A 1 95 ? -27.331 0.102 30.573 1.00 77.94 95 TYR A N 1
ATOM 758 C CA . TYR A 1 95 ? -27.608 -1.194 31.176 1.00 77.94 95 TYR A CA 1
ATOM 759 C C . TYR A 1 95 ? -28.330 -0.983 32.506 1.00 77.94 95 TYR A C 1
ATOM 761 O O . TYR A 1 95 ? -28.123 0.034 33.163 1.00 77.94 95 TYR A O 1
ATOM 769 N N . TRP A 1 96 ? -29.173 -1.937 32.893 1.00 77.56 96 TRP A N 1
ATOM 770 C CA . TRP A 1 96 ? -29.931 -1.881 34.138 1.00 77.56 96 TRP A CA 1
ATOM 771 C C . TRP A 1 96 ? -29.676 -3.132 34.963 1.00 77.56 96 TRP A C 1
ATOM 773 O O . TRP A 1 96 ? -29.751 -4.253 34.458 1.00 77.56 96 TRP A O 1
ATOM 783 N N . PHE A 1 97 ? -29.426 -2.930 36.252 1.00 76.06 97 PHE A N 1
ATOM 784 C CA . PHE A 1 97 ? -29.400 -4.004 37.231 1.00 76.06 97 PHE A CA 1
A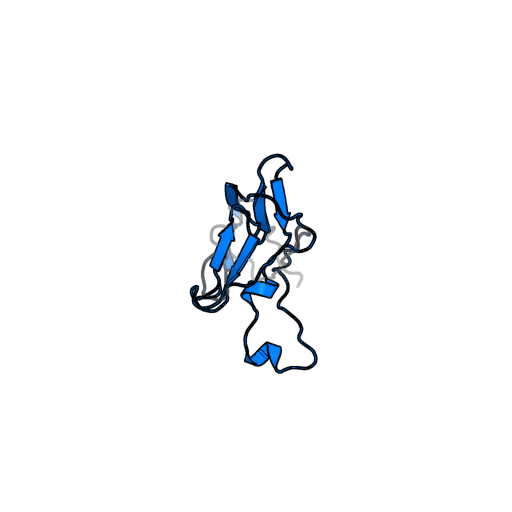TOM 785 C C . PHE A 1 97 ? -30.767 -4.123 37.901 1.00 76.06 97 PHE A C 1
ATOM 787 O O . PHE A 1 97 ? -31.459 -3.128 38.113 1.00 76.06 97 PHE A O 1
ATOM 794 N N . ARG A 1 98 ? -31.150 -5.352 38.252 1.00 79.25 98 ARG A N 1
ATOM 795 C CA . ARG A 1 98 ? -32.381 -5.608 39.009 1.00 79.25 98 ARG A CA 1
ATOM 796 C C . ARG A 1 98 ? -32.305 -5.055 40.437 1.00 79.25 98 ARG A C 1
ATOM 798 O O . ARG A 1 98 ? -33.319 -4.647 40.985 1.00 79.25 98 ARG A O 1
ATOM 805 N N . GLU A 1 99 ? -31.111 -5.048 41.017 1.00 80.94 99 GLU A N 1
ATOM 806 C CA . GLU A 1 99 ? -30.797 -4.471 42.324 1.00 80.94 99 GLU A CA 1
ATOM 807 C C . GLU A 1 99 ? -29.566 -3.577 42.162 1.00 80.94 99 GLU A C 1
ATOM 809 O O . GLU A 1 99 ? -28.706 -3.876 41.332 1.00 80.94 99 GLU A O 1
ATOM 814 N N . ALA A 1 100 ? -29.488 -2.473 42.908 1.00 77.94 100 ALA A N 1
ATOM 815 C CA . ALA A 1 100 ? -28.372 -1.539 42.793 1.00 77.94 100 ALA A CA 1
ATOM 816 C C . ALA A 1 100 ? -27.053 -2.241 43.182 1.00 77.94 100 ALA A C 1
ATOM 818 O O . ALA A 1 100 ? -26.946 -2.710 44.319 1.00 77.94 100 ALA A O 1
ATOM 819 N N . PRO A 1 101 ? -26.070 -2.346 42.269 1.00 77.06 101 PRO A N 1
ATOM 820 C CA . PRO A 1 101 ? -24.792 -2.965 42.585 1.00 77.06 101 PRO A CA 1
ATOM 821 C C . PRO A 1 101 ? -23.961 -2.042 43.484 1.00 77.06 101 PRO A C 1
ATOM 823 O O . PRO A 1 101 ? -24.181 -0.830 43.535 1.00 77.06 101 PRO A O 1
ATOM 826 N N . ASP A 1 102 ? -22.982 -2.616 44.181 1.00 79.75 102 ASP A N 1
ATOM 827 C CA . ASP A 1 102 ? -22.018 -1.836 44.955 1.00 79.75 102 ASP A CA 1
ATOM 828 C C . ASP A 1 102 ? -21.133 -1.015 44.003 1.00 79.75 102 ASP A C 1
ATOM 830 O O . ASP A 1 102 ? -20.369 -1.561 43.196 1.00 79.75 102 ASP A O 1
ATOM 834 N N . SER A 1 103 ? -21.239 0.310 44.095 1.00 70.50 103 SER A N 1
ATOM 835 C CA . SER A 1 103 ? -20.504 1.241 43.239 1.00 70.50 103 SER A CA 1
ATOM 836 C C . SER A 1 103 ? -18.988 1.132 43.410 1.00 70.50 103 SER A C 1
ATOM 838 O O . SER A 1 103 ? -18.268 1.409 42.457 1.00 70.50 103 SER A O 1
ATOM 840 N N . SER A 1 104 ? -18.492 0.666 44.561 1.00 73.56 104 SER A N 1
ATOM 841 C CA . SER A 1 104 ? -17.051 0.500 44.818 1.00 73.56 104 SER A CA 1
ATOM 842 C C . SER A 1 104 ? -16.421 -0.698 44.094 1.00 73.56 104 SER A C 1
ATOM 844 O O . SER A 1 104 ? -15.200 -0.825 44.045 1.00 73.56 104 SER A O 1
ATOM 846 N N . THR A 1 105 ? -17.237 -1.584 43.509 1.00 78.25 105 THR A N 1
ATOM 847 C CA . THR A 1 105 ? -16.766 -2.816 42.843 1.00 78.25 105 THR A CA 1
ATOM 848 C C . THR A 1 105 ? -17.258 -2.969 41.405 1.00 78.25 105 THR A C 1
ATOM 850 O O . THR A 1 105 ? -16.910 -3.935 40.728 1.00 78.25 105 THR A O 1
ATOM 853 N N . THR A 1 106 ? -18.067 -2.026 40.918 1.00 81.12 106 THR A N 1
ATOM 854 C CA . THR A 1 106 ? -18.690 -2.127 39.596 1.00 81.12 106 THR A CA 1
ATOM 855 C C . THR A 1 106 ? -17.767 -1.577 38.509 1.00 81.12 106 THR A C 1
ATOM 857 O O . THR A 1 106 ? -17.455 -0.385 38.486 1.00 81.12 106 THR A O 1
ATOM 860 N N . GLU A 1 107 ? -17.389 -2.439 37.563 1.00 85.31 107 GLU A N 1
ATOM 861 C CA . GLU A 1 107 ? -16.642 -2.071 36.357 1.00 85.31 107 GLU A CA 1
ATOM 862 C C . GLU A 1 107 ? -17.402 -2.438 35.074 1.00 85.31 107 GLU A C 1
ATOM 864 O O . GLU A 1 107 ? -18.046 -3.485 34.983 1.00 85.31 107 GLU A O 1
ATOM 869 N N . LEU A 1 108 ? -17.297 -1.584 34.053 1.00 85.69 108 LEU A N 1
ATOM 870 C CA . LEU 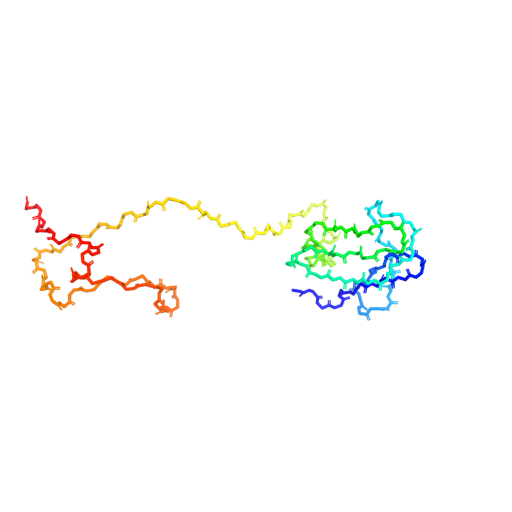A 1 108 ? -17.709 -1.881 32.683 1.00 85.69 108 LEU A CA 1
ATOM 871 C C . LEU A 1 108 ? -16.459 -2.070 31.827 1.00 85.69 108 LEU A C 1
ATOM 873 O O . LEU A 1 108 ? -15.624 -1.173 31.726 1.00 85.69 108 LEU A O 1
ATOM 877 N N . ARG A 1 109 ? -16.350 -3.219 31.160 1.00 89.88 109 ARG A N 1
ATOM 878 C CA . ARG A 1 109 ? -15.222 -3.540 30.280 1.00 89.88 109 ARG A CA 1
ATOM 879 C C . ARG A 1 109 ? -15.696 -3.752 28.855 1.00 89.88 109 ARG A C 1
ATOM 881 O O . ARG A 1 109 ? -16.613 -4.529 28.610 1.00 89.88 109 ARG A O 1
ATOM 888 N N . ILE A 1 110 ? -15.049 -3.065 27.923 1.00 89.50 110 ILE A N 1
ATOM 889 C CA . ILE A 1 110 ? -15.185 -3.285 26.485 1.00 89.50 110 ILE A CA 1
ATOM 890 C C . ILE A 1 110 ? -14.025 -4.186 26.073 1.00 89.50 110 ILE A C 1
ATOM 892 O O . ILE A 1 110 ? -12.869 -3.862 26.356 1.00 89.50 110 ILE A O 1
ATOM 896 N N . LEU A 1 111 ? -14.335 -5.314 25.439 1.00 94.44 111 LEU A N 1
ATOM 897 C CA . LEU A 1 111 ? -13.360 -6.320 25.027 1.00 94.44 111 LEU A CA 1
ATOM 898 C C . LEU A 1 111 ? -13.467 -6.591 23.525 1.00 94.44 111 LEU A C 1
ATOM 900 O O . LEU A 1 111 ? -14.544 -6.462 22.941 1.00 94.44 111 LEU A O 1
ATOM 904 N N . GLU A 1 112 ? -12.351 -6.997 22.934 1.00 93.56 112 GLU A N 1
ATOM 905 C CA . GLU A 1 112 ? -12.300 -7.636 21.624 1.00 93.56 112 GLU A CA 1
ATOM 906 C C . GLU A 1 112 ? -12.939 -9.032 21.675 1.00 93.56 112 GLU A C 1
ATOM 908 O O . GLU A 1 112 ? -13.132 -9.625 22.742 1.00 93.56 112 GLU A O 1
ATOM 913 N N . SER A 1 113 ? -13.235 -9.595 20.501 1.00 92.75 113 SER A N 1
ATOM 914 C CA . SER A 1 113 ? -13.834 -10.937 20.380 1.00 92.75 113 SER A CA 1
ATOM 915 C C . SER A 1 113 ? -12.979 -12.074 20.961 1.00 92.75 113 SER A C 1
ATOM 917 O O . SER A 1 113 ? -13.516 -13.119 21.321 1.00 92.75 113 SER A O 1
ATOM 919 N N . ASP A 1 114 ? -11.667 -11.868 21.083 1.00 93.25 114 ASP A N 1
ATOM 920 C CA . ASP A 1 114 ? -10.715 -12.816 21.668 1.00 93.25 114 ASP A CA 1
ATOM 921 C C . ASP A 1 114 ? -10.571 -12.676 23.198 1.00 93.25 114 ASP A C 1
ATOM 923 O O . ASP A 1 114 ? -9.833 -13.436 23.826 1.00 93.25 114 ASP A O 1
ATOM 927 N N . GLY A 1 115 ? -11.288 -11.725 23.811 1.00 93.31 115 GLY A N 1
ATOM 928 C CA . GLY A 1 115 ? -11.235 -11.433 25.243 1.00 93.31 115 GLY A CA 1
ATOM 929 C C . GLY A 1 115 ? -10.179 -10.401 25.651 1.00 93.31 115 GLY A C 1
ATOM 930 O O . GLY A 1 115 ? -10.054 -10.110 26.844 1.00 93.31 115 GLY A O 1
ATOM 931 N N . THR A 1 116 ? -9.441 -9.813 24.707 1.00 95.06 116 THR A N 1
ATOM 932 C CA . THR A 1 116 ? -8.513 -8.709 24.987 1.00 95.06 116 THR A CA 1
ATOM 933 C C . THR A 1 116 ? -9.285 -7.468 25.442 1.00 95.06 116 THR A C 1
ATOM 935 O O . THR A 1 116 ? -10.243 -7.052 24.799 1.00 95.06 116 THR A O 1
ATOM 938 N N . ILE A 1 117 ? -8.889 -6.849 26.558 1.00 93.31 117 ILE A N 1
ATOM 939 C CA . ILE A 1 117 ? -9.564 -5.646 27.076 1.00 93.31 117 ILE A CA 1
ATOM 940 C C . ILE A 1 117 ? -9.175 -4.433 26.226 1.00 93.31 117 ILE A C 1
ATOM 942 O O . ILE A 1 117 ? -8.003 -4.070 26.175 1.00 93.31 117 ILE A O 1
ATOM 946 N N . ILE A 1 118 ? -10.166 -3.766 25.633 1.00 90.62 118 ILE A N 1
ATOM 947 C CA . ILE A 1 118 ? -9.998 -2.495 24.913 1.00 90.62 118 ILE A CA 1
ATOM 948 C C . ILE A 1 118 ? -10.024 -1.332 25.903 1.00 90.62 118 ILE A C 1
ATOM 950 O O . ILE A 1 118 ? -9.200 -0.420 25.837 1.00 90.62 118 ILE A O 1
ATOM 954 N N . LYS A 1 119 ? -11.005 -1.337 26.815 1.00 87.88 119 LYS A N 1
ATOM 955 C CA . LYS A 1 119 ? -11.201 -0.255 27.782 1.00 87.88 119 LYS A CA 1
ATOM 956 C C . LYS A 1 119 ? -11.969 -0.723 29.011 1.00 87.88 119 LYS A C 1
ATOM 958 O O . LYS A 1 119 ? -12.928 -1.479 28.884 1.00 87.88 119 LYS A O 1
ATOM 963 N N . THR A 1 120 ? -11.583 -0.210 30.172 1.00 87.81 120 THR A N 1
ATOM 964 C CA . THR A 1 120 ? -12.296 -0.381 31.443 1.00 87.81 120 THR A CA 1
ATOM 965 C C . THR A 1 120 ? -12.815 0.974 31.906 1.00 87.81 120 THR A C 1
ATOM 967 O O . THR A 1 120 ? -12.124 1.982 31.763 1.00 87.81 120 THR A O 1
ATOM 970 N N . PHE A 1 121 ? -14.022 0.992 32.456 1.00 84.50 121 PHE A N 1
ATOM 971 C CA . PHE A 1 121 ? -14.622 2.133 33.131 1.00 84.50 121 PHE A CA 1
ATOM 972 C C . PHE A 1 121 ? -15.030 1.703 34.536 1.00 84.50 121 PHE A C 1
ATOM 974 O O . PHE A 1 121 ? -15.605 0.626 34.705 1.00 84.50 121 PHE A O 1
ATOM 981 N N . THR A 1 122 ? -14.780 2.551 35.523 1.00 81.44 122 THR A N 1
ATOM 982 C CA . THR A 1 122 ? -15.196 2.344 36.913 1.00 81.44 122 THR A CA 1
ATOM 983 C C . THR A 1 122 ? -16.173 3.443 37.324 1.00 81.44 122 THR A C 1
ATOM 985 O O . THR A 1 122 ? -16.201 4.525 36.729 1.00 81.44 122 THR A O 1
ATOM 988 N N . ALA A 1 123 ? -16.995 3.165 38.333 1.00 71.19 123 ALA A N 1
ATOM 989 C CA . ALA A 1 123 ? -17.944 4.151 38.846 1.00 71.19 123 ALA A CA 1
ATOM 990 C C . ALA A 1 123 ? -17.250 5.327 39.565 1.00 71.19 123 ALA A C 1
ATOM 992 O O . ALA A 1 123 ? -17.786 6.433 39.591 1.00 71.19 123 ALA A O 1
ATOM 993 N N . GLU A 1 124 ? -16.051 5.113 40.120 1.00 66.81 124 GLU A N 1
ATOM 994 C CA . GLU A 1 124 ? -15.285 6.147 40.834 1.00 66.81 124 GLU A CA 1
ATOM 995 C C . GLU A 1 124 ? -14.775 7.261 39.910 1.00 66.81 124 GLU A C 1
ATOM 997 O O . GLU A 1 124 ? -14.687 8.415 40.325 1.00 66.81 124 GLU A O 1
ATOM 1002 N N . ASP A 1 125 ? -14.519 6.945 38.638 1.00 62.91 125 ASP A N 1
ATOM 1003 C CA . ASP A 1 125 ? -13.992 7.901 37.660 1.00 62.91 125 ASP A CA 1
ATOM 1004 C C . ASP A 1 125 ? -15.068 8.866 37.116 1.00 62.91 125 ASP A C 1
ATOM 1006 O O . ASP A 1 125 ? -14.791 9.672 36.224 1.00 62.91 125 ASP A O 1
ATOM 1010 N N . GLY A 1 126 ? -16.317 8.772 37.598 1.00 64.00 126 GLY A N 1
ATOM 1011 C CA . GLY A 1 126 ? -17.456 9.539 37.073 1.00 64.00 126 GLY A CA 1
ATOM 1012 C C . GLY A 1 126 ? -17.785 9.197 35.615 1.00 64.00 126 GLY A C 1
ATOM 1013 O O . GLY A 1 126 ? -18.388 9.994 34.898 1.00 64.00 126 GLY A O 1
ATOM 1014 N N . ALA A 1 127 ? -17.338 8.028 35.151 1.00 62.97 127 ALA A N 1
ATOM 1015 C CA . ALA A 1 127 ? -17.390 7.633 33.750 1.00 62.97 127 ALA A CA 1
ATOM 1016 C C . ALA A 1 127 ? -18.783 7.175 33.283 1.00 62.97 127 ALA A C 1
ATOM 1018 O O . ALA A 1 127 ? -19.033 7.123 32.076 1.00 62.97 127 ALA A O 1
ATOM 1019 N N . PHE A 1 128 ? -19.674 6.826 34.213 1.00 67.00 128 PHE A N 1
ATOM 1020 C CA . PHE A 1 128 ? -21.070 6.484 33.952 1.00 67.00 128 PHE A CA 1
ATOM 1021 C C . PHE A 1 128 ? -21.912 6.641 35.224 1.00 67.00 128 PHE A C 1
ATOM 1023 O O . PHE A 1 128 ? -21.435 6.385 36.329 1.00 67.00 128 PHE A O 1
ATOM 1030 N N . ASP A 1 129 ? -23.175 7.030 35.056 1.00 63.06 129 ASP A N 1
ATOM 1031 C CA . ASP A 1 129 ? -24.122 7.166 36.162 1.00 63.06 129 ASP A CA 1
ATOM 1032 C C . ASP A 1 129 ? -24.728 5.806 36.531 1.00 63.06 129 ASP A C 1
ATOM 1034 O O . ASP A 1 129 ? -25.159 5.038 35.664 1.00 63.06 129 ASP A O 1
ATOM 1038 N N . ILE A 1 130 ? -24.790 5.513 37.832 1.00 61.66 130 ILE A N 1
ATOM 1039 C CA . ILE A 1 130 ? -25.529 4.369 38.373 1.00 61.66 130 ILE A CA 1
ATOM 1040 C C . ILE A 1 130 ? -26.866 4.890 38.892 1.00 61.66 130 ILE A C 1
ATOM 1042 O O . ILE A 1 130 ? -26.937 5.514 39.950 1.00 61.66 130 ILE A O 1
ATOM 1046 N N . GLU A 1 131 ? -27.935 4.610 38.154 1.00 59.03 131 GLU A N 1
ATOM 1047 C CA . GLU A 1 131 ? -29.303 4.900 38.579 1.00 59.03 131 GLU A CA 1
ATOM 1048 C C . GLU A 1 131 ? -30.042 3.597 38.904 1.00 59.03 131 GLU A C 1
ATOM 1050 O O . GLU A 1 131 ? -29.921 2.593 38.195 1.00 59.03 131 GLU A O 1
ATOM 1055 N N . ALA A 1 132 ? -30.829 3.604 39.983 1.00 52.06 132 ALA A N 1
ATOM 1056 C CA . ALA A 1 132 ? -31.745 2.507 40.273 1.00 52.06 132 ALA A CA 1
ATOM 1057 C C . ALA A 1 132 ? -32.800 2.415 39.157 1.00 52.06 132 ALA A C 1
ATOM 1059 O O . ALA A 1 132 ? -33.376 3.426 38.753 1.00 52.06 132 ALA A O 1
ATOM 1060 N N . GLY A 1 133 ? -33.047 1.206 38.645 1.00 50.53 133 GLY A N 1
ATOM 1061 C CA . GLY A 1 133 ? -34.040 0.987 37.595 1.00 50.53 133 GLY A CA 1
ATOM 1062 C C . GLY A 1 133 ? -35.443 1.424 38.028 1.00 50.53 133 GLY A C 1
ATOM 1063 O O . GLY A 1 133 ? -35.835 1.223 39.176 1.00 50.53 133 GLY A O 1
ATOM 1064 N N . MET A 1 134 ? -36.205 2.019 37.102 1.00 43.34 134 MET A N 1
ATOM 1065 C CA . MET A 1 134 ? -37.638 2.249 37.302 1.00 43.34 134 MET A CA 1
ATOM 1066 C C . MET A 1 134 ? -38.338 0.895 37.465 1.00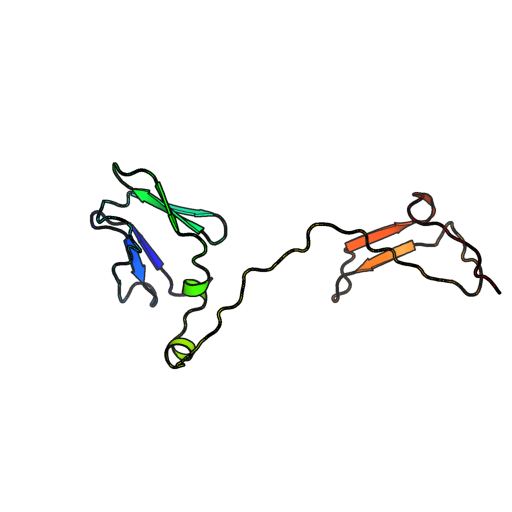 43.34 134 MET A C 1
ATOM 1068 O O . MET A 1 134 ? -38.257 0.056 36.566 1.00 43.34 134 MET A O 1
ATOM 1072 N N . ASN A 1 135 ? -38.995 0.702 38.611 1.00 49.53 135 ASN A N 1
ATOM 1073 C CA . ASN A 1 135 ? -39.923 -0.407 38.849 1.00 49.53 135 ASN A CA 1
ATOM 1074 C C . ASN A 1 135 ? -41.133 -0.337 37.914 1.00 49.53 135 ASN A C 1
ATOM 1076 O O . ASN A 1 135 ? -41.626 0.793 37.680 1.00 49.53 135 ASN A O 1
#

pLDDT: mean 86.29, std 11.58, range [43.34, 97.81]

Sequence (135 aa):
MRPGLLWAGTESGLYISFDDGEYWSQFQQNLPIVPITDLDWKENDLIVATQGRSFWVMDDVTPLHQLSDTMASKSVWLYDSAPIWRTGGSVSLRYWFREAPDSSTTELRILESDGTIIKTFTAEDGAFDIEAGMN